Protein AF-A0A3C1FZ68-F1 (afdb_monomer_lite)

Secondary structure (DSSP, 8-state):
-EEEETTEEEEE------TT-----GGG--SS---HHHHHHHHHHHHHTT-HHHHHHHHHHHHTT--HHHHHHHHHHHTTTS-HHHHHHHHHHHHHTT---HHHHHHHHHPPP------S-S-GGGGGPPPPPPPGGGG--

Radius of gyration: 33.9 Å; chains: 1; bounding box: 54×55×121 Å

Sequence (141 aa):
MKIYDGEKQVASHPRSFQRRAQIINPLHRSYCKLSVKAKMQRIHTVIKDLHPAISDFLVKNQTCGEDPQKTAYEIFRLLKTHSRGMLISIASECLTKKSPRLRTFLSYLRMEPVETETVQPQNGELLNISYNPRGLEEYDE

pLDDT: mean 82.89, std 14.92, range [50.31, 97.94]

Foldseek 3Di:
DWDDDPPHTPDDDDPPPPPPPDPDDPVNPPDDDDDPVRVLVVLLVCQLVLDVLSVVLLVLQVVVVDDSSVLSVVLVVCVVPDPSVVLSVLSNVCVVVVNSHSVSSVVVVPDDPPPPPPPDPPDPCVVVDDDDDDDPVVVPD

Structure (mmCIF, N/CA/C/O backbone):
data_AF-A0A3C1FZ68-F1
#
_entry.id   AF-A0A3C1FZ68-F1
#
loop_
_atom_site.group_PDB
_atom_site.id
_atom_site.type_symbol
_atom_site.label_atom_id
_atom_site.label_alt_id
_atom_site.label_comp_id
_atom_site.label_asym_id
_atom_site.label_entity_id
_atom_site.label_seq_id
_atom_site.pdbx_PDB_ins_code
_atom_site.Cartn_x
_atom_site.Cartn_y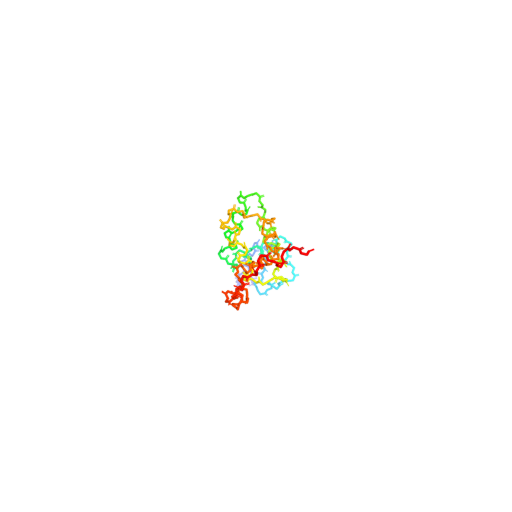
_atom_site.Cartn_z
_atom_site.occupancy
_atom_site.B_iso_or_equiv
_atom_site.auth_seq_id
_atom_site.auth_comp_id
_atom_site.auth_asym_id
_atom_site.auth_atom_id
_atom_site.pdbx_PDB_model_num
ATOM 1 N N . MET A 1 1 ? 17.907 -18.392 -45.410 1.00 67.12 1 MET A N 1
ATOM 2 C CA . MET A 1 1 ? 19.068 -18.175 -46.293 1.00 67.12 1 MET A CA 1
ATOM 3 C C . MET A 1 1 ? 19.803 -19.496 -46.377 1.00 67.12 1 MET A C 1
ATOM 5 O O . MET A 1 1 ? 20.080 -20.084 -45.338 1.00 67.12 1 MET A O 1
ATOM 9 N N . LYS A 1 2 ? 20.007 -20.006 -47.590 1.00 81.06 2 LYS A N 1
ATOM 10 C CA . LYS A 1 2 ? 20.718 -21.266 -47.825 1.00 81.06 2 LYS A CA 1
ATOM 11 C C . LYS A 1 2 ? 22.123 -20.922 -48.313 1.00 81.06 2 LYS A C 1
ATOM 13 O O . LYS A 1 2 ? 22.250 -20.019 -49.136 1.00 81.06 2 LYS A O 1
ATOM 18 N N . ILE A 1 3 ? 23.131 -21.574 -47.750 1.00 75.50 3 ILE A N 1
ATOM 19 C CA . ILE A 1 3 ? 24.540 -21.409 -48.106 1.00 75.50 3 ILE A CA 1
ATOM 20 C C . ILE A 1 3 ? 24.973 -22.695 -48.804 1.00 75.50 3 ILE A C 1
ATOM 22 O O . ILE A 1 3 ? 24.727 -23.795 -48.295 1.00 75.50 3 ILE A O 1
ATOM 26 N N . TYR A 1 4 ? 25.590 -22.533 -49.965 1.00 86.00 4 TYR A N 1
ATOM 27 C CA . TYR A 1 4 ? 26.097 -23.616 -50.793 1.00 86.00 4 TYR A CA 1
ATOM 28 C C . TYR A 1 4 ? 27.610 -23.482 -50.921 1.00 86.00 4 TYR A C 1
ATOM 30 O O . TYR A 1 4 ? 28.126 -22.364 -50.949 1.00 86.00 4 TYR A O 1
ATOM 38 N N . ASP A 1 5 ? 28.284 -24.622 -50.999 1.00 78.88 5 ASP A N 1
ATOM 39 C CA . ASP A 1 5 ? 29.676 -24.740 -51.420 1.00 78.88 5 ASP A CA 1
ATOM 40 C C . ASP A 1 5 ? 29.674 -25.607 -52.684 1.00 78.88 5 ASP A C 1
ATOM 42 O O . ASP A 1 5 ? 29.377 -26.806 -52.638 1.00 78.88 5 ASP A O 1
ATOM 46 N N . GLY A 1 6 ? 29.828 -24.956 -53.838 1.00 86.25 6 GLY A N 1
ATOM 47 C CA . GLY A 1 6 ? 29.513 -25.551 -55.138 1.00 86.25 6 GLY A CA 1
ATOM 48 C C . GLY A 1 6 ? 28.044 -25.985 -55.239 1.00 86.25 6 GLY A C 1
ATOM 49 O O . GLY A 1 6 ? 27.132 -25.202 -54.973 1.00 86.25 6 GLY A O 1
ATOM 50 N N . GLU A 1 7 ? 27.810 -27.247 -55.608 1.00 87.38 7 GLU A N 1
ATOM 51 C CA . GLU A 1 7 ? 26.464 -27.835 -55.725 1.00 87.38 7 GLU A CA 1
ATOM 52 C C . GLU A 1 7 ? 25.921 -28.391 -54.397 1.00 87.38 7 GLU A C 1
ATOM 54 O O . GLU A 1 7 ? 24.738 -28.722 -54.283 1.00 87.38 7 GLU A O 1
ATOM 59 N N . LYS A 1 8 ? 26.760 -28.489 -53.358 1.00 81.50 8 LYS A N 1
ATOM 60 C CA . LYS A 1 8 ? 26.372 -29.087 -52.079 1.00 81.50 8 LYS A CA 1
ATOM 61 C C . LYS A 1 8 ? 25.841 -28.017 -51.132 1.00 81.50 8 LYS A C 1
ATOM 63 O O . LYS A 1 8 ? 26.517 -27.039 -50.813 1.00 81.50 8 LYS A O 1
ATOM 68 N N . GLN A 1 9 ? 24.623 -28.211 -50.629 1.00 85.19 9 GLN A N 1
ATOM 69 C CA . GLN A 1 9 ? 24.079 -27.349 -49.583 1.00 85.19 9 GLN A CA 1
ATOM 70 C C . GLN A 1 9 ? 24.793 -27.645 -48.258 1.00 85.19 9 GLN A C 1
ATOM 72 O O . GLN A 1 9 ? 24.622 -28.722 -47.692 1.00 85.19 9 GLN A O 1
ATOM 77 N N . VAL A 1 10 ? 25.569 -26.686 -47.751 1.00 84.00 10 VAL A N 1
ATOM 78 C CA . VAL A 1 10 ? 26.373 -26.873 -46.528 1.00 84.00 10 VAL A CA 1
ATOM 79 C C . VAL A 1 10 ? 25.632 -26.388 -45.286 1.00 84.00 10 VAL A C 1
ATOM 81 O O . VAL A 1 10 ? 25.790 -26.950 -44.207 1.00 84.00 10 VAL A O 1
ATOM 84 N N . ALA A 1 11 ? 24.766 -25.381 -45.423 1.00 76.38 11 ALA A N 1
ATOM 85 C CA . ALA A 1 11 ? 23.941 -24.916 -44.316 1.00 76.38 11 ALA A CA 1
ATOM 86 C C . ALA A 1 11 ? 22.626 -24.297 -44.796 1.00 76.38 11 ALA A C 1
ATOM 88 O O . ALA A 1 11 ? 22.563 -23.566 -45.785 1.00 76.38 11 ALA A O 1
ATOM 89 N N . SER A 1 12 ? 21.556 -24.526 -44.041 1.00 71.38 12 SER A N 1
ATOM 90 C CA . SER A 1 12 ? 20.362 -23.682 -44.085 1.00 71.38 12 SER A CA 1
ATOM 91 C C . SER A 1 12 ? 20.181 -23.013 -42.742 1.00 71.38 12 SER A C 1
ATOM 93 O O . SER A 1 12 ? 19.979 -23.693 -41.739 1.00 71.38 12 SER A O 1
ATOM 95 N N . HIS A 1 13 ? 20.177 -21.683 -42.740 1.00 62.97 13 HIS A N 1
ATOM 96 C CA . HIS A 1 13 ? 19.693 -20.931 -41.595 1.00 62.97 13 HIS A CA 1
ATOM 97 C C . HIS A 1 13 ? 18.358 -20.278 -41.964 1.00 62.97 13 HIS A C 1
ATOM 99 O O . HIS A 1 13 ? 18.264 -19.652 -43.032 1.00 62.97 13 HIS A O 1
ATOM 105 N N . PRO A 1 14 ? 17.300 -20.394 -41.145 1.00 65.44 14 PRO A N 1
ATOM 106 C CA . PRO A 1 14 ? 16.120 -19.562 -41.342 1.00 65.44 14 PRO A CA 1
ATOM 107 C C . PRO A 1 14 ? 16.580 -18.097 -41.340 1.00 65.44 14 PRO A C 1
ATOM 109 O O . PRO A 1 14 ? 17.422 -17.704 -40.533 1.00 65.44 14 PRO A O 1
ATOM 112 N N . ARG A 1 15 ? 16.110 -17.282 -42.297 1.00 61.59 15 ARG A N 1
ATOM 113 C CA . ARG A 1 15 ? 16.392 -15.839 -42.229 1.00 61.59 15 ARG A CA 1
ATOM 114 C C . ARG A 1 15 ? 15.717 -15.346 -40.954 1.00 61.59 15 ARG A C 1
ATOM 116 O O . ARG A 1 15 ? 14.492 -15.368 -40.877 1.00 61.59 15 ARG A O 1
ATOM 123 N N . SER A 1 16 ? 16.495 -14.921 -39.965 1.00 58.19 16 SER A N 1
ATOM 124 C CA . SER A 1 16 ? 15.946 -14.185 -38.837 1.00 58.19 16 SER A CA 1
ATOM 125 C C . SER A 1 16 ? 15.510 -12.816 -39.364 1.00 58.19 16 SER A C 1
ATOM 127 O O . SER A 1 16 ? 16.301 -11.897 -39.554 1.00 58.19 16 SER A O 1
ATOM 129 N N . PHE A 1 17 ? 14.217 -12.680 -39.658 1.00 57.66 17 PHE A N 1
ATOM 130 C CA . PHE A 1 17 ? 13.614 -11.397 -40.047 1.00 57.66 17 PHE A CA 1
ATOM 131 C C . PHE A 1 17 ? 13.580 -10.388 -38.888 1.00 57.66 17 PHE A C 1
ATOM 133 O O . PHE A 1 17 ? 13.287 -9.213 -39.074 1.00 57.66 17 PHE A O 1
ATOM 140 N N . GLN A 1 18 ? 13.949 -10.836 -37.693 1.00 64.62 18 GLN A N 1
ATOM 141 C CA . GLN A 1 18 ? 14.055 -10.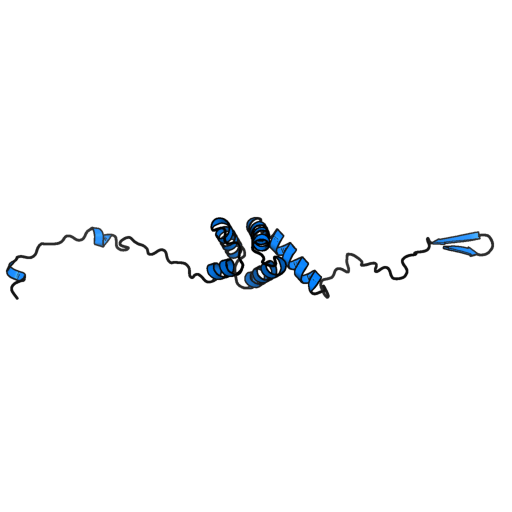075 -36.458 1.00 64.62 18 GLN A CA 1
ATOM 142 C C . GLN A 1 18 ? 15.313 -9.188 -36.399 1.00 64.62 18 GLN A C 1
ATOM 144 O O . GLN A 1 18 ? 16.010 -9.112 -35.386 1.00 64.62 18 GLN A O 1
ATOM 149 N N . ARG A 1 19 ? 15.627 -8.481 -37.487 1.00 56.88 19 ARG A N 1
ATOM 150 C CA . ARG A 1 19 ? 16.689 -7.470 -37.482 1.00 56.88 19 ARG A CA 1
ATOM 151 C C . ARG A 1 19 ? 16.259 -6.368 -36.498 1.00 56.88 19 ARG A C 1
ATOM 153 O O . ARG A 1 19 ? 15.271 -5.691 -36.753 1.00 56.88 19 ARG A O 1
ATOM 160 N N . ARG A 1 20 ? 16.992 -6.208 -35.385 1.00 58.25 20 ARG A N 1
ATOM 161 C CA . ARG A 1 20 ? 16.685 -5.342 -34.214 1.00 58.25 20 ARG A CA 1
ATOM 162 C C . ARG A 1 20 ? 15.678 -5.885 -33.187 1.00 58.25 20 ARG A C 1
ATOM 164 O O . ARG A 1 20 ? 15.288 -5.127 -32.300 1.00 58.25 20 ARG A O 1
ATOM 171 N N . ALA A 1 21 ? 15.270 -7.154 -33.236 1.00 65.12 21 ALA A N 1
ATOM 172 C CA . ALA A 1 21 ? 14.483 -7.694 -32.126 1.00 65.12 21 ALA A CA 1
ATOM 173 C C . ALA A 1 21 ? 15.351 -7.780 -30.865 1.00 65.12 21 ALA A C 1
ATOM 175 O O . ALA A 1 21 ? 16.439 -8.357 -30.879 1.00 65.12 21 ALA A O 1
ATOM 176 N N . GLN A 1 22 ? 14.875 -7.190 -29.773 1.00 63.50 22 GLN A N 1
ATOM 177 C CA . GLN A 1 22 ? 15.532 -7.298 -28.478 1.00 63.50 22 GLN A CA 1
ATOM 178 C C . GLN A 1 22 ? 15.224 -8.672 -27.882 1.00 63.50 22 GLN A C 1
ATOM 180 O O . GLN A 1 22 ? 14.143 -8.900 -27.343 1.00 63.50 22 GLN A O 1
ATOM 185 N N . ILE A 1 23 ? 16.176 -9.597 -27.987 1.00 68.12 23 ILE A N 1
ATOM 186 C CA . ILE A 1 23 ? 16.117 -10.883 -27.291 1.00 68.12 23 ILE A CA 1
ATOM 187 C C . ILE A 1 23 ? 16.610 -10.635 -25.865 1.00 68.12 23 ILE A C 1
ATOM 189 O O . ILE A 1 23 ? 17.811 -10.581 -25.605 1.00 68.12 23 ILE A O 1
ATOM 193 N N . ILE A 1 24 ? 15.679 -10.417 -24.938 1.00 57.44 24 ILE A N 1
ATOM 194 C CA . ILE A 1 24 ? 16.005 -10.238 -23.521 1.00 57.44 24 ILE A CA 1
ATOM 195 C C . ILE A 1 24 ? 16.083 -11.625 -22.889 1.00 57.44 24 ILE A C 1
ATOM 197 O O . ILE A 1 24 ? 15.067 -12.290 -22.698 1.00 57.44 24 ILE A O 1
ATOM 201 N N . ASN A 1 25 ? 17.297 -12.063 -22.561 1.00 58.59 25 ASN A N 1
ATOM 202 C CA . ASN A 1 25 ? 17.506 -13.301 -21.823 1.00 58.59 25 ASN A CA 1
ATOM 203 C C . ASN A 1 25 ? 16.838 -13.185 -20.430 1.00 58.59 25 ASN A C 1
ATOM 205 O O . ASN A 1 25 ? 17.137 -12.234 -19.699 1.00 58.59 25 ASN A O 1
ATOM 209 N N . PRO A 1 26 ? 15.963 -14.129 -20.031 1.00 63.84 26 PRO A N 1
ATOM 210 C CA . PRO A 1 26 ? 15.267 -14.080 -18.744 1.00 63.84 26 PRO A CA 1
ATOM 211 C C . PRO A 1 26 ? 16.214 -14.065 -17.531 1.00 63.84 26 PRO A C 1
ATOM 213 O O . PRO A 1 26 ? 15.854 -13.505 -16.498 1.00 63.84 26 PRO A O 1
ATOM 216 N N . LEU A 1 27 ? 17.438 -14.589 -17.665 1.00 56.81 27 LEU A N 1
ATOM 217 C CA . LEU A 1 27 ? 18.485 -14.548 -16.633 1.00 56.81 27 LEU A CA 1
ATOM 218 C C . LEU A 1 27 ? 19.166 -13.169 -16.523 1.00 56.81 27 LEU A C 1
ATOM 220 O O . LEU A 1 27 ? 19.646 -12.803 -15.455 1.00 56.81 27 LEU A O 1
ATOM 224 N N . HIS A 1 28 ? 19.146 -12.365 -17.594 1.00 53.31 28 HIS A N 1
ATOM 225 C CA . HIS A 1 28 ? 19.601 -10.964 -17.603 1.00 53.31 28 HIS A CA 1
ATOM 226 C C . HIS A 1 28 ? 18.513 -9.989 -17.140 1.00 53.31 28 HIS A C 1
ATOM 228 O O . HIS A 1 28 ? 18.699 -8.773 -17.174 1.00 53.31 28 HIS A O 1
ATOM 234 N N . ARG A 1 29 ? 17.386 -10.498 -16.627 1.00 55.91 29 ARG A N 1
ATOM 235 C CA . ARG A 1 29 ? 16.407 -9.718 -15.858 1.00 55.91 29 ARG A CA 1
ATOM 236 C C . ARG A 1 29 ? 16.967 -9.337 -14.476 1.00 55.91 29 ARG A C 1
ATOM 238 O O . ARG A 1 29 ? 16.240 -9.272 -13.487 1.00 55.91 29 ARG A O 1
ATOM 245 N N . SER A 1 30 ? 18.268 -9.096 -14.374 1.00 52.22 30 SER A N 1
ATOM 246 C CA . SER A 1 30 ? 18.913 -8.544 -13.197 1.00 52.22 30 SER A CA 1
ATOM 247 C C . SER A 1 30 ? 18.501 -7.075 -13.076 1.00 52.22 30 SER A C 1
ATOM 249 O O . SER A 1 30 ? 19.036 -6.202 -13.742 1.00 52.22 30 SER A O 1
ATOM 251 N N . TYR A 1 31 ? 17.448 -6.843 -12.289 1.00 53.84 31 TYR A N 1
ATOM 252 C CA . TYR A 1 31 ? 17.166 -5.756 -11.331 1.00 53.84 31 TYR A CA 1
ATOM 253 C C . TYR A 1 31 ? 17.690 -4.307 -11.503 1.00 53.84 31 TYR A C 1
ATOM 255 O O . TYR A 1 31 ? 17.135 -3.422 -10.855 1.00 53.84 31 TYR A O 1
ATOM 263 N N . CYS A 1 32 ? 18.685 -3.990 -12.327 1.00 56.00 32 CYS A N 1
ATOM 264 C CA . CYS A 1 32 ? 19.457 -2.758 -12.174 1.00 56.00 32 CYS A CA 1
ATOM 265 C C . CYS A 1 32 ? 18.966 -1.546 -12.976 1.00 56.00 32 CYS A C 1
ATOM 267 O O . CYS A 1 32 ? 19.374 -0.439 -12.644 1.00 56.00 32 CYS A O 1
ATOM 269 N N . LYS A 1 33 ? 18.078 -1.676 -13.974 1.00 61.84 33 LYS A N 1
ATOM 270 C CA . LYS A 1 33 ? 17.517 -0.501 -14.687 1.00 61.84 33 LYS A CA 1
ATOM 271 C C . LYS A 1 33 ? 16.067 -0.709 -15.134 1.00 61.84 33 LYS A C 1
ATOM 273 O O . LYS A 1 33 ? 15.749 -0.616 -16.316 1.00 61.84 33 LYS A O 1
ATOM 278 N N . LEU A 1 34 ? 15.165 -1.009 -14.196 1.00 68.62 34 LEU A N 1
ATOM 279 C CA . LEU A 1 34 ? 13.733 -0.892 -14.496 1.00 68.62 34 LEU A CA 1
ATOM 280 C C . LEU A 1 34 ? 13.408 0.574 -14.795 1.00 68.62 34 LEU A C 1
ATOM 282 O O . LEU A 1 34 ? 13.818 1.464 -14.048 1.00 68.62 34 LEU A O 1
ATOM 286 N N . SER A 1 35 ? 12.640 0.823 -15.858 1.00 83.31 35 SER A N 1
ATOM 287 C CA . SER A 1 35 ? 12.064 2.150 -16.078 1.00 83.31 35 SER A CA 1
ATOM 288 C C . SER A 1 35 ? 11.204 2.546 -14.876 1.00 83.31 35 SER A C 1
ATOM 290 O O . SER A 1 35 ? 10.661 1.683 -14.180 1.00 83.31 35 SER A O 1
ATOM 292 N N . VAL A 1 36 ? 11.036 3.849 -14.641 1.00 86.31 36 VAL A N 1
ATOM 293 C CA . VAL A 1 36 ? 10.191 4.353 -13.543 1.00 86.31 36 VAL A CA 1
ATOM 294 C C . VAL A 1 36 ? 8.791 3.733 -13.611 1.00 86.31 36 VAL A C 1
ATOM 296 O O . VAL A 1 36 ? 8.289 3.237 -12.606 1.00 86.31 36 VAL A O 1
ATOM 299 N N . LYS A 1 37 ? 8.210 3.637 -14.814 1.00 87.50 37 LYS A N 1
ATOM 300 C CA . LYS A 1 37 ? 6.910 2.989 -15.044 1.00 87.50 37 LYS A CA 1
ATOM 301 C C . LYS A 1 37 ? 6.917 1.508 -14.653 1.00 87.50 37 LYS A C 1
ATOM 303 O O . LYS A 1 37 ? 6.013 1.056 -13.957 1.00 87.50 37 LYS A O 1
ATOM 308 N N . ALA A 1 38 ? 7.941 0.755 -15.056 1.00 86.94 38 ALA A N 1
ATOM 309 C CA . ALA A 1 38 ? 8.055 -0.661 -14.708 1.00 86.94 38 ALA A CA 1
ATOM 310 C C . ALA A 1 38 ? 8.268 -0.870 -13.198 1.00 86.94 38 ALA A C 1
ATOM 312 O O . ALA A 1 38 ? 7.737 -1.821 -12.626 1.00 86.94 38 ALA A O 1
ATOM 313 N N . LYS A 1 39 ? 8.996 0.038 -12.536 1.00 88.44 39 LYS A N 1
ATOM 314 C CA . LYS A 1 39 ? 9.167 0.043 -11.079 1.00 88.44 39 LYS A CA 1
ATOM 315 C C . LYS A 1 39 ? 7.839 0.294 -10.363 1.00 88.44 39 LYS A C 1
ATOM 317 O O . LYS A 1 39 ? 7.505 -0.466 -9.460 1.00 88.44 39 LYS A O 1
ATOM 322 N N . MET A 1 40 ? 7.073 1.301 -10.788 1.00 92.56 40 MET A N 1
ATOM 323 C CA . MET A 1 40 ? 5.758 1.605 -10.209 1.00 92.56 40 MET A CA 1
ATOM 324 C C . MET A 1 40 ? 4.780 0.446 -10.391 1.00 92.56 40 MET A C 1
ATOM 326 O O . MET A 1 40 ? 4.146 0.028 -9.426 1.00 92.56 40 MET A O 1
ATOM 330 N N . GLN A 1 41 ? 4.732 -0.148 -11.587 1.00 92.38 41 GLN A N 1
ATOM 331 C CA . GLN A 1 41 ? 3.897 -1.321 -11.844 1.00 92.38 41 GLN A CA 1
ATOM 332 C C . GLN A 1 41 ? 4.276 -2.492 -10.934 1.00 92.38 41 GLN A C 1
ATOM 334 O O . GLN A 1 41 ? 3.403 -3.136 -10.362 1.00 92.38 41 GLN A O 1
ATOM 339 N N . ARG A 1 42 ? 5.578 -2.755 -10.771 1.00 92.06 42 ARG A N 1
ATOM 340 C CA . ARG A 1 42 ? 6.061 -3.824 -9.895 1.00 92.06 42 ARG A CA 1
ATOM 341 C C . ARG A 1 42 ? 5.661 -3.589 -8.440 1.00 92.06 42 ARG A C 1
ATOM 343 O O . ARG A 1 42 ? 5.221 -4.529 -7.789 1.00 92.06 42 ARG A O 1
ATOM 350 N N . ILE A 1 43 ? 5.821 -2.364 -7.939 1.00 94.81 43 ILE A N 1
ATOM 351 C CA . ILE A 1 43 ? 5.417 -2.003 -6.573 1.00 94.81 43 ILE A CA 1
ATOM 352 C C . ILE A 1 43 ? 3.913 -2.211 -6.404 1.00 94.81 43 ILE A C 1
ATOM 354 O O . ILE A 1 43 ? 3.499 -2.867 -5.456 1.00 94.81 43 ILE A O 1
ATOM 358 N N . HIS A 1 44 ? 3.111 -1.732 -7.355 1.00 96.94 44 HIS A N 1
ATOM 359 C CA . HIS A 1 44 ? 1.668 -1.932 -7.337 1.00 96.94 44 HIS A CA 1
ATOM 360 C C . HIS A 1 44 ? 1.287 -3.418 -7.295 1.00 96.94 44 HIS A C 1
ATOM 362 O O . HIS A 1 44 ? 0.481 -3.804 -6.457 1.00 96.94 44 HIS A O 1
ATOM 368 N N . THR A 1 45 ? 1.893 -4.265 -8.137 1.00 95.88 45 THR A N 1
ATOM 369 C CA . THR A 1 45 ? 1.652 -5.718 -8.119 1.00 95.88 45 THR A CA 1
ATOM 370 C C . THR A 1 45 ? 2.000 -6.326 -6.761 1.00 95.88 45 THR A C 1
ATOM 372 O O . THR A 1 45 ? 1.164 -6.986 -6.162 1.00 95.88 45 THR A O 1
ATOM 375 N N . VAL A 1 46 ? 3.190 -6.036 -6.225 1.00 95.94 46 VAL A N 1
ATOM 376 C CA . VAL A 1 46 ? 3.629 -6.584 -4.930 1.00 95.94 46 VAL A CA 1
ATOM 377 C C . VAL A 1 46 ? 2.707 -6.162 -3.785 1.00 95.94 46 VAL A C 1
ATOM 379 O O . VAL A 1 46 ? 2.403 -6.973 -2.918 1.00 95.94 46 VAL A O 1
ATOM 382 N N . ILE A 1 47 ? 2.259 -4.905 -3.763 1.00 97.69 47 ILE A N 1
ATOM 383 C CA . ILE A 1 47 ? 1.368 -4.403 -2.710 1.00 97.69 47 ILE A CA 1
ATOM 384 C C . ILE A 1 47 ? -0.041 -4.968 -2.859 1.00 97.69 47 ILE A C 1
ATOM 386 O O . ILE A 1 47 ? -0.646 -5.341 -1.858 1.00 97.69 47 ILE A O 1
ATOM 390 N N . LYS A 1 48 ? -0.551 -5.084 -4.086 1.00 97.25 48 LYS A N 1
ATOM 391 C CA . LYS A 1 48 ? -1.838 -5.731 -4.349 1.00 97.25 48 LYS A CA 1
ATOM 392 C C . LYS A 1 48 ? -1.834 -7.184 -3.866 1.00 97.25 48 LYS A C 1
ATOM 394 O O . LYS A 1 48 ? -2.767 -7.601 -3.188 1.00 97.25 48 LYS A O 1
ATOM 399 N N . ASP A 1 49 ? -0.758 -7.913 -4.139 1.00 96.81 49 ASP A N 1
ATOM 400 C CA . ASP A 1 49 ? -0.618 -9.325 -3.772 1.00 96.81 49 ASP A CA 1
ATOM 401 C C . ASP A 1 49 ? -0.218 -9.523 -2.293 1.00 96.81 49 ASP A C 1
ATOM 403 O O . ASP A 1 49 ? -0.112 -10.652 -1.815 1.00 96.81 49 ASP A O 1
ATOM 407 N N . LEU A 1 50 ? -0.006 -8.437 -1.535 1.00 95.25 50 LEU A N 1
ATOM 408 C CA . LEU A 1 50 ? 0.430 -8.496 -0.138 1.00 95.25 50 LEU A CA 1
ATOM 409 C C . LEU A 1 50 ? -0.632 -9.105 0.783 1.00 95.25 50 LEU A C 1
ATOM 411 O O . LEU A 1 50 ? -0.288 -9.815 1.732 1.00 95.25 50 LEU A O 1
ATOM 415 N N . HIS A 1 51 ? -1.903 -8.762 0.569 1.00 97.75 51 HIS A N 1
ATOM 416 C CA . HIS A 1 51 ? -3.032 -9.232 1.371 1.00 97.75 51 HIS A CA 1
ATOM 417 C C . HIS A 1 51 ? -4.368 -8.911 0.674 1.00 97.75 51 HIS A C 1
ATOM 419 O O . HIS A 1 51 ? -4.483 -7.820 0.107 1.00 97.75 51 HIS A O 1
ATOM 425 N N . PRO A 1 52 ? -5.413 -9.760 0.788 1.00 97.81 52 PRO A N 1
ATOM 426 C CA . PRO A 1 52 ? -6.728 -9.492 0.194 1.00 97.81 52 PRO A CA 1
ATOM 427 C C . PRO A 1 52 ? -7.317 -8.130 0.586 1.00 97.81 52 PRO A C 1
ATOM 429 O O . PRO A 1 52 ? -7.727 -7.369 -0.281 1.00 97.81 52 PRO A O 1
ATOM 432 N N . ALA A 1 53 ? -7.246 -7.756 1.869 1.00 97.44 53 ALA A N 1
ATOM 433 C CA . ALA A 1 53 ? -7.730 -6.450 2.333 1.00 97.44 53 ALA A CA 1
ATOM 434 C C . ALA A 1 53 ? -7.008 -5.258 1.671 1.00 97.44 53 ALA A C 1
ATOM 436 O O . ALA A 1 53 ? -7.619 -4.224 1.424 1.00 97.44 53 ALA A O 1
ATOM 437 N N . ILE A 1 54 ? -5.716 -5.390 1.351 1.00 97.75 54 ILE A N 1
ATOM 438 C CA . ILE A 1 54 ? -4.971 -4.337 0.646 1.00 97.75 54 ILE A CA 1
ATOM 439 C C . ILE A 1 54 ? -5.395 -4.292 -0.825 1.00 97.75 54 ILE A C 1
ATOM 441 O O . ILE A 1 54 ? -5.611 -3.206 -1.360 1.00 97.75 54 ILE A O 1
ATOM 445 N N . SER A 1 55 ? -5.568 -5.452 -1.467 1.00 97.94 55 SER A N 1
ATOM 446 C CA . SER A 1 55 ? -6.105 -5.532 -2.830 1.00 97.94 55 SER A CA 1
ATOM 447 C C . SER A 1 55 ? -7.478 -4.860 -2.924 1.00 97.94 55 SER A C 1
ATOM 449 O O . SER A 1 55 ? -7.681 -3.987 -3.768 1.00 97.94 55 SER A O 1
ATOM 451 N N . ASP A 1 56 ? -8.396 -5.206 -2.023 1.00 97.94 56 ASP A N 1
ATOM 452 C CA . ASP A 1 56 ? -9.747 -4.643 -1.985 1.00 97.94 56 ASP A CA 1
ATOM 453 C C . ASP A 1 56 ? -9.726 -3.143 -1.697 1.00 97.94 56 ASP A C 1
ATOM 455 O O . ASP A 1 56 ? -10.469 -2.377 -2.317 1.00 97.94 56 ASP A O 1
ATOM 459 N N . PHE A 1 57 ? -8.849 -2.704 -0.791 1.00 97.88 57 PHE A N 1
ATOM 460 C CA . PHE A 1 57 ? -8.634 -1.288 -0.525 1.00 97.88 57 PHE A CA 1
ATOM 461 C C . PHE A 1 57 ? -8.211 -0.546 -1.793 1.00 97.88 57 PHE A C 1
ATOM 463 O O . PHE A 1 57 ? -8.833 0.458 -2.118 1.00 97.88 57 PHE A O 1
ATOM 470 N N . LEU A 1 58 ? -7.226 -1.048 -2.546 1.00 97.81 58 LEU A N 1
ATOM 471 C CA . LEU A 1 58 ? -6.763 -0.414 -3.787 1.00 97.81 58 LEU A CA 1
ATOM 472 C C . LEU A 1 58 ? -7.849 -0.366 -4.871 1.00 97.81 58 LEU A C 1
ATOM 474 O O . LEU A 1 58 ? -7.983 0.647 -5.558 1.00 97.81 58 LEU A O 1
ATOM 478 N N . VAL A 1 59 ? -8.652 -1.425 -5.007 1.00 97.56 59 VAL A N 1
ATOM 479 C CA . VAL A 1 59 ? -9.777 -1.451 -5.956 1.00 97.56 59 VAL A CA 1
ATOM 480 C C . VAL A 1 59 ? -10.812 -0.391 -5.586 1.00 97.56 59 VAL A C 1
ATOM 482 O O . VAL A 1 59 ? -11.211 0.404 -6.436 1.00 97.56 59 VAL A O 1
ATOM 485 N N . LYS A 1 60 ? -11.222 -0.314 -4.314 1.00 96.88 60 LYS A N 1
ATOM 486 C CA . LYS A 1 60 ? -12.205 0.695 -3.895 1.00 96.88 60 LYS A CA 1
ATOM 487 C C . LYS A 1 60 ? -11.616 2.110 -3.876 1.00 96.88 60 LYS A C 1
ATOM 489 O O . LYS A 1 60 ? -12.323 3.065 -4.184 1.00 96.88 60 LYS A O 1
ATOM 494 N N . ASN A 1 61 ? -10.325 2.256 -3.604 1.00 96.31 61 ASN A N 1
ATOM 495 C CA . ASN A 1 61 ? -9.601 3.520 -3.719 1.00 96.31 61 ASN A CA 1
ATOM 496 C C . ASN A 1 61 ? -9.694 4.092 -5.140 1.00 96.31 61 ASN A C 1
ATOM 498 O O . ASN A 1 61 ? -10.011 5.270 -5.307 1.00 96.31 61 ASN A O 1
ATOM 502 N N . GLN A 1 62 ? -9.554 3.230 -6.156 1.00 96.31 62 GLN A N 1
ATOM 503 C CA . GLN A 1 62 ? -9.766 3.603 -7.554 1.00 96.31 62 GLN A CA 1
ATOM 504 C C . GLN A 1 62 ? -11.183 4.128 -7.801 1.00 96.31 62 GLN A C 1
ATOM 506 O O . GLN A 1 62 ? -11.364 5.143 -8.471 1.00 96.31 62 GLN A O 1
ATOM 511 N N . THR A 1 63 ? -12.198 3.468 -7.232 1.00 95.12 63 THR A N 1
ATOM 512 C CA . THR A 1 63 ? -13.597 3.912 -7.368 1.00 95.12 63 THR A CA 1
ATOM 513 C C . THR A 1 63 ? -13.866 5.262 -6.698 1.00 95.12 63 THR A C 1
ATOM 515 O O . THR A 1 63 ? -14.793 5.963 -7.089 1.00 95.12 63 THR A O 1
ATOM 518 N N . CYS A 1 64 ? -13.032 5.674 -5.736 1.00 92.12 64 CYS A N 1
ATOM 519 C CA . CYS A 1 64 ? -13.068 7.005 -5.127 1.00 92.12 64 CYS A CA 1
ATOM 520 C C . CYS A 1 64 ? -12.312 8.081 -5.934 1.00 92.12 64 CYS A C 1
ATOM 522 O O . CYS A 1 64 ? -12.235 9.222 -5.476 1.00 92.12 64 CYS A O 1
ATOM 524 N N . GLY A 1 65 ? -11.769 7.742 -7.110 1.00 93.44 65 GLY A N 1
ATOM 525 C CA . GLY A 1 65 ? -11.051 8.663 -7.996 1.00 93.44 65 GLY A CA 1
ATOM 526 C C . GLY A 1 65 ? -9.563 8.837 -7.679 1.00 93.44 65 GLY A C 1
ATOM 527 O O . GLY A 1 65 ? -8.923 9.722 -8.244 1.00 93.44 65 GLY A O 1
ATOM 528 N N . GLU A 1 66 ? -8.999 8.022 -6.786 1.00 95.25 66 GLU A N 1
ATOM 529 C CA . GLU A 1 66 ? -7.562 8.027 -6.499 1.00 95.25 66 GLU A CA 1
ATOM 530 C C . GLU A 1 66 ? -6.795 7.097 -7.458 1.00 95.25 66 GLU A C 1
ATOM 532 O O . GLU A 1 66 ? -7.367 6.196 -8.070 1.00 95.25 66 GLU A O 1
ATOM 537 N N . ASP A 1 67 ? -5.488 7.333 -7.617 1.00 95.31 67 ASP A N 1
ATOM 538 C CA . ASP A 1 67 ? -4.606 6.522 -8.466 1.00 95.31 67 ASP A CA 1
ATOM 539 C C . ASP A 1 67 ? -4.041 5.337 -7.661 1.00 95.31 67 ASP A C 1
ATOM 541 O O . ASP A 1 67 ? -3.160 5.544 -6.815 1.00 95.31 67 ASP A O 1
ATOM 545 N N . PRO A 1 68 ? -4.461 4.088 -7.945 1.00 95.44 68 PRO A N 1
ATOM 546 C CA . PRO A 1 68 ? -4.038 2.925 -7.170 1.00 95.44 68 PRO A CA 1
ATOM 547 C C . PRO A 1 68 ? -2.529 2.691 -7.207 1.00 95.44 68 PRO A C 1
ATOM 549 O O . PRO A 1 68 ? -1.972 2.171 -6.242 1.00 95.44 68 PRO A O 1
ATOM 552 N N . GLN A 1 69 ? -1.833 3.081 -8.284 1.00 95.44 69 GLN A N 1
ATOM 553 C CA . GLN A 1 69 ? -0.380 2.916 -8.371 1.00 95.44 69 GLN A CA 1
ATOM 554 C C . GLN A 1 69 ? 0.349 3.851 -7.407 1.00 95.44 69 GLN A C 1
ATOM 556 O O . GLN A 1 69 ? 1.321 3.439 -6.769 1.00 95.44 69 GLN A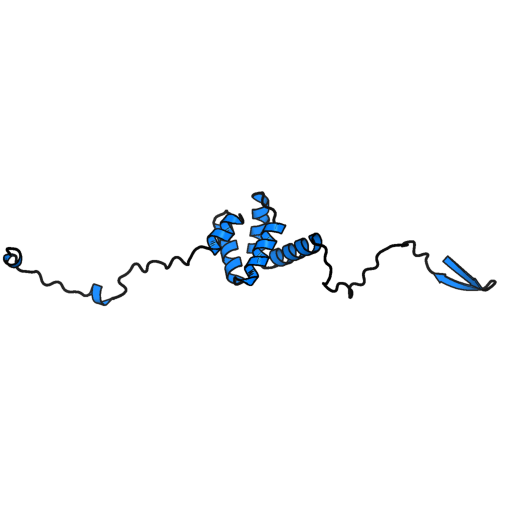 O 1
ATOM 561 N N . LYS A 1 70 ? -0.125 5.096 -7.275 1.00 95.38 70 LYS A N 1
ATOM 562 C CA . LYS A 1 70 ? 0.412 6.057 -6.301 1.00 95.38 70 LYS A CA 1
ATOM 563 C C . LYS A 1 70 ? 0.075 5.635 -4.878 1.00 95.38 70 LYS A C 1
ATOM 565 O O . LYS A 1 70 ? 0.969 5.602 -4.038 1.00 95.38 70 LYS A O 1
ATOM 570 N N . THR A 1 71 ? -1.166 5.230 -4.627 1.00 96.62 71 THR A N 1
ATOM 571 C CA . THR A 1 71 ? -1.598 4.736 -3.315 1.00 96.62 71 THR A CA 1
ATOM 572 C C . THR A 1 71 ? -0.779 3.5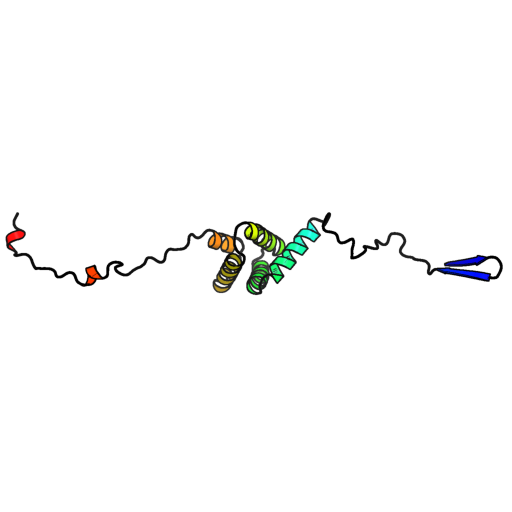17 -2.883 1.00 96.62 71 THR A C 1
ATOM 574 O O . THR A 1 71 ? -0.252 3.484 -1.772 1.00 96.62 71 THR A O 1
ATOM 577 N N . ALA A 1 72 ? -0.570 2.545 -3.777 1.00 97.38 72 ALA A N 1
ATOM 578 C CA . ALA A 1 72 ? 0.277 1.388 -3.504 1.00 97.38 72 ALA A CA 1
ATOM 579 C C . ALA A 1 72 ? 1.734 1.779 -3.214 1.00 97.38 72 ALA A C 1
ATOM 581 O O . ALA A 1 72 ? 2.367 1.191 -2.340 1.00 97.38 72 ALA A O 1
ATOM 582 N N . TYR A 1 73 ? 2.272 2.783 -3.911 1.00 96.94 73 TYR A N 1
ATOM 583 C CA . TYR A 1 73 ? 3.617 3.289 -3.642 1.00 96.94 73 TYR A CA 1
ATOM 584 C C . TYR A 1 73 ? 3.746 3.925 -2.252 1.00 96.94 73 TYR A C 1
ATOM 586 O O . TYR A 1 73 ? 4.740 3.683 -1.564 1.00 96.94 73 TYR A O 1
ATOM 594 N N . GLU A 1 74 ? 2.743 4.680 -1.804 1.00 96.31 74 GLU A N 1
ATOM 595 C CA . GLU A 1 74 ? 2.731 5.239 -0.449 1.00 96.31 74 GLU A CA 1
ATOM 596 C C . GLU A 1 74 ? 2.661 4.135 0.615 1.00 96.31 74 GLU A C 1
ATOM 598 O O . GLU A 1 74 ? 3.460 4.136 1.553 1.00 96.31 74 GLU A O 1
ATOM 603 N N . ILE A 1 75 ? 1.814 3.118 0.426 1.00 96.62 75 ILE A N 1
ATOM 604 C CA . ILE A 1 75 ? 1.773 1.939 1.313 1.00 96.62 75 ILE A CA 1
ATOM 605 C C . ILE A 1 75 ? 3.134 1.222 1.328 1.00 96.62 75 ILE A C 1
ATOM 607 O O . ILE A 1 75 ? 3.647 0.871 2.391 1.00 96.62 75 ILE A O 1
ATOM 611 N N . PHE A 1 76 ? 3.771 1.056 0.165 1.00 96.62 76 PHE A N 1
ATOM 612 C CA . PHE A 1 76 ? 5.110 0.473 0.068 1.00 96.62 76 PHE A CA 1
ATOM 613 C C . PHE A 1 76 ? 6.163 1.281 0.834 1.00 96.62 76 PHE A C 1
ATOM 615 O O . PHE A 1 76 ? 7.053 0.709 1.462 1.00 96.62 76 PHE A O 1
ATOM 622 N N . ARG A 1 77 ? 6.075 2.613 0.808 1.00 95.75 77 ARG A N 1
ATOM 623 C CA . ARG A 1 77 ? 6.976 3.483 1.568 1.00 95.75 77 ARG A CA 1
ATOM 624 C C . ARG A 1 77 ? 6.770 3.324 3.075 1.00 95.75 77 ARG A C 1
ATOM 626 O O . ARG A 1 77 ? 7.761 3.306 3.803 1.00 95.75 77 ARG A O 1
ATOM 633 N N . LEU A 1 78 ? 5.525 3.171 3.526 1.00 95.19 78 LEU A N 1
ATOM 634 C CA . LEU A 1 78 ? 5.183 2.985 4.940 1.00 95.19 78 LEU A CA 1
ATOM 635 C C . LEU A 1 78 ? 5.704 1.667 5.519 1.00 95.19 78 LEU A C 1
ATOM 637 O O . LEU A 1 78 ? 6.065 1.639 6.692 1.00 95.19 78 LEU A O 1
ATOM 641 N N . LEU A 1 79 ? 5.846 0.613 4.708 1.00 94.69 79 LEU A N 1
ATOM 642 C CA . LEU A 1 79 ? 6.449 -0.661 5.136 1.00 94.69 79 LEU A CA 1
ATOM 643 C C . LEU A 1 79 ? 7.896 -0.529 5.644 1.00 94.69 79 LEU A C 1
ATOM 645 O O . LEU A 1 79 ? 8.398 -1.442 6.290 1.00 94.69 79 LEU A O 1
ATOM 649 N N . LYS A 1 80 ? 8.586 0.583 5.358 1.00 92.69 80 LYS A N 1
ATOM 650 C CA . LYS A 1 80 ? 9.929 0.848 5.902 1.00 92.69 80 LYS A CA 1
ATOM 651 C C . LYS A 1 80 ? 9.917 1.210 7.384 1.00 92.69 80 LYS A C 1
ATOM 653 O O . LYS A 1 80 ? 10.943 1.079 8.040 1.00 92.69 80 LYS A O 1
ATOM 658 N N . THR A 1 81 ? 8.799 1.731 7.873 1.00 92.94 81 THR A N 1
ATOM 659 C CA . THR A 1 81 ? 8.668 2.292 9.222 1.00 92.94 81 THR A CA 1
ATOM 660 C C . THR A 1 81 ? 7.574 1.613 10.039 1.00 92.94 81 THR A C 1
ATOM 662 O O . THR A 1 81 ? 7.609 1.685 11.259 1.00 92.94 81 THR A O 1
ATOM 665 N N . HIS A 1 82 ? 6.630 0.930 9.390 1.00 93.31 82 HIS A N 1
ATOM 666 C CA . HIS A 1 82 ? 5.468 0.311 10.021 1.00 93.31 82 HIS A CA 1
ATOM 667 C C . HIS A 1 82 ? 5.431 -1.179 9.706 1.00 93.31 82 HIS A C 1
ATOM 669 O O . HIS A 1 82 ? 5.832 -1.619 8.624 1.00 93.31 82 HIS A O 1
ATOM 675 N N . SER A 1 83 ? 4.913 -1.968 10.647 1.00 94.25 83 SER A N 1
ATOM 676 C CA . SER A 1 83 ? 4.778 -3.406 10.448 1.00 94.25 83 SER A CA 1
ATOM 677 C C . SER A 1 83 ? 3.729 -3.719 9.377 1.00 94.25 83 SER A C 1
ATOM 679 O O . SER A 1 83 ? 2.723 -3.022 9.218 1.00 94.25 83 SER A O 1
ATOM 681 N N . ARG A 1 84 ? 3.930 -4.829 8.659 1.00 95.44 84 ARG A N 1
ATOM 682 C CA . ARG A 1 84 ? 2.960 -5.329 7.674 1.00 95.44 84 ARG A CA 1
ATOM 683 C C . ARG A 1 84 ? 1.572 -5.528 8.292 1.00 95.44 84 ARG A C 1
ATOM 685 O O . ARG A 1 84 ? 0.581 -5.162 7.668 1.00 95.44 84 ARG A O 1
ATOM 692 N N . GLY A 1 85 ? 1.511 -6.102 9.496 1.00 96.38 85 GLY A N 1
ATOM 693 C CA . GLY A 1 85 ? 0.252 -6.366 10.198 1.00 96.38 85 GLY A CA 1
ATOM 694 C C . GLY A 1 85 ? -0.543 -5.089 10.459 1.00 96.38 85 GLY A C 1
ATOM 695 O O . GLY A 1 85 ? -1.727 -5.040 10.149 1.00 96.38 85 GLY A O 1
ATOM 696 N N . MET A 1 86 ? 0.125 -4.025 10.912 1.00 95.38 86 MET A N 1
ATOM 697 C CA . MET A 1 86 ? -0.506 -2.728 11.168 1.00 95.38 86 MET A CA 1
ATOM 698 C C . MET A 1 86 ? -1.147 -2.135 9.907 1.00 95.38 86 MET A C 1
ATOM 700 O O . MET A 1 86 ? -2.306 -1.730 9.935 1.00 95.38 86 MET A O 1
ATOM 704 N N . LEU A 1 87 ? -0.430 -2.135 8.780 1.00 96.56 87 LEU A N 1
ATOM 705 C CA . LEU A 1 87 ? -0.962 -1.604 7.519 1.00 96.56 87 LEU A CA 1
ATOM 706 C C . LEU A 1 87 ? -2.166 -2.409 7.008 1.00 96.56 87 LEU A C 1
AT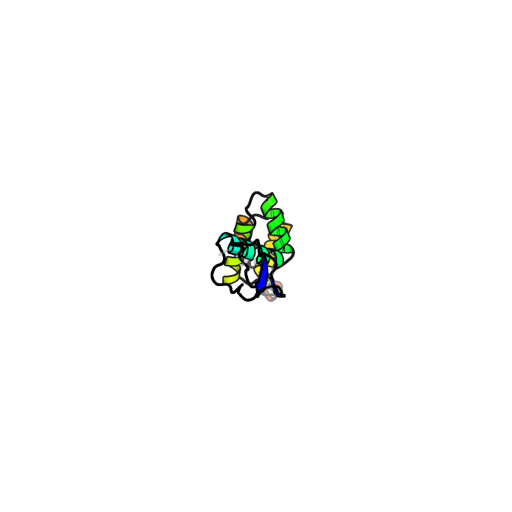OM 708 O O . LEU A 1 87 ? -3.102 -1.829 6.459 1.00 96.56 87 LEU A O 1
ATOM 712 N N . ILE A 1 88 ? -2.164 -3.732 7.203 1.00 97.44 88 ILE A N 1
ATOM 713 C CA . ILE A 1 88 ? -3.298 -4.601 6.854 1.00 97.44 88 ILE A CA 1
ATOM 714 C C . ILE A 1 88 ? -4.510 -4.298 7.742 1.00 97.44 88 ILE A C 1
ATOM 716 O O . ILE A 1 88 ? -5.628 -4.202 7.226 1.00 97.44 88 ILE A O 1
ATOM 720 N N . SER A 1 89 ? -4.305 -4.118 9.049 1.00 96.44 89 SER A N 1
ATOM 721 C CA . SER A 1 89 ? -5.376 -3.753 9.981 1.00 96.44 89 SER A CA 1
ATOM 722 C C . SER A 1 89 ? -6.010 -2.416 9.601 1.00 96.44 89 SER A C 1
ATOM 724 O O . SER A 1 89 ? -7.228 -2.339 9.465 1.00 96.44 89 SER A O 1
ATOM 726 N N . ILE A 1 90 ? -5.197 -1.397 9.306 1.00 96.06 90 ILE A N 1
ATOM 727 C CA . ILE A 1 90 ? -5.686 -0.077 8.880 1.00 96.06 90 ILE A CA 1
ATOM 728 C C . ILE A 1 90 ? -6.448 -0.162 7.552 1.00 96.06 90 ILE A C 1
ATOM 730 O O . ILE A 1 90 ? -7.507 0.449 7.405 1.00 96.06 90 ILE A O 1
ATOM 734 N N . ALA A 1 91 ? -5.950 -0.931 6.576 1.00 97.00 91 ALA A N 1
ATOM 735 C CA . ALA A 1 91 ? -6.663 -1.142 5.314 1.00 97.00 91 ALA A CA 1
ATOM 736 C C . ALA A 1 91 ? -8.045 -1.762 5.549 1.00 97.00 91 ALA A C 1
ATOM 738 O O . ALA A 1 91 ? -9.039 -1.311 4.979 1.00 97.00 91 ALA A O 1
ATOM 739 N N . SER A 1 92 ? -8.103 -2.766 6.425 1.00 96.69 92 SER A N 1
ATOM 740 C CA . SER A 1 92 ? -9.345 -3.434 6.808 1.00 96.69 92 SER A CA 1
ATOM 741 C C . SER A 1 92 ? -10.302 -2.455 7.487 1.00 96.69 92 SER A C 1
ATOM 743 O O . SER A 1 92 ? -11.471 -2.396 7.120 1.00 96.69 92 SER A O 1
ATOM 745 N N . GLU A 1 93 ? -9.810 -1.611 8.393 1.00 95.94 93 GLU A N 1
ATOM 746 C CA . GLU A 1 93 ? -10.617 -0.586 9.059 1.00 95.94 93 GLU A CA 1
ATOM 747 C C . GLU A 1 93 ? -11.139 0.493 8.091 1.00 95.94 93 GLU A C 1
ATOM 749 O O . GLU A 1 93 ? -12.293 0.919 8.164 1.00 95.94 93 GLU A O 1
ATOM 754 N N . CYS A 1 94 ? -10.331 0.905 7.112 1.00 95.56 94 CYS A N 1
ATOM 755 C CA . CYS A 1 94 ? -10.789 1.811 6.057 1.00 95.56 94 CYS A CA 1
ATOM 756 C C . CYS A 1 94 ? -11.923 1.190 5.228 1.00 95.56 94 CYS A C 1
ATOM 758 O O . CYS A 1 94 ? -12.861 1.885 4.825 1.00 95.56 94 CYS A O 1
ATOM 760 N N . LEU A 1 95 ? -11.841 -0.119 4.968 1.00 96.38 95 LEU A N 1
ATOM 761 C CA . LEU A 1 95 ? -12.858 -0.868 4.237 1.00 96.38 95 LEU A CA 1
ATOM 762 C C . LEU A 1 95 ? -14.151 -1.023 5.042 1.00 96.38 95 LEU A C 1
ATOM 764 O O . LEU A 1 95 ? -15.224 -0.827 4.466 1.00 96.38 95 LEU A O 1
ATOM 768 N N . THR A 1 96 ? -14.071 -1.334 6.341 1.00 95.88 96 THR A N 1
ATOM 769 C CA . THR A 1 96 ? -15.257 -1.460 7.205 1.00 95.88 96 THR A CA 1
ATOM 770 C C . THR A 1 96 ? -16.001 -0.133 7.321 1.00 95.88 96 THR A C 1
ATOM 772 O O . THR A 1 96 ? -17.223 -0.096 7.187 1.00 95.88 96 THR A O 1
ATOM 775 N N . LYS A 1 97 ? -15.268 0.978 7.449 1.00 93.25 97 LYS A N 1
ATOM 776 C CA . LYS A 1 97 ? -15.829 2.337 7.521 1.00 93.25 97 LYS A CA 1
ATOM 777 C C . LYS A 1 97 ? -16.201 2.937 6.159 1.00 93.25 97 LYS A C 1
ATOM 779 O O . LYS A 1 97 ? -16.590 4.099 6.093 1.00 93.25 97 LYS A O 1
ATOM 784 N N . LYS A 1 98 ? -16.094 2.166 5.067 1.00 92.56 98 LYS A N 1
ATOM 785 C CA . LYS A 1 98 ? -16.415 2.585 3.687 1.00 92.56 98 LYS A CA 1
AT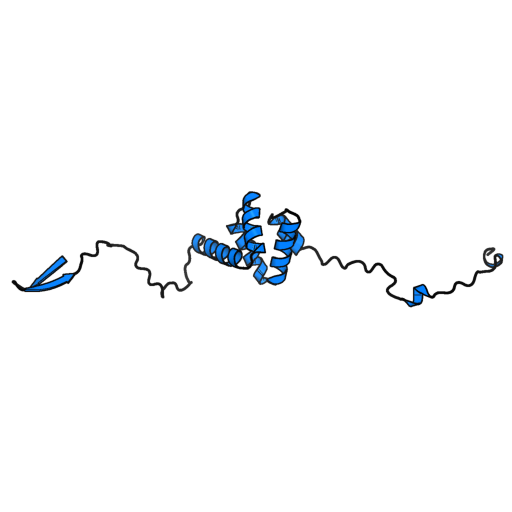OM 786 C C . LYS A 1 98 ? -15.685 3.864 3.240 1.00 92.56 98 LYS A C 1
ATOM 788 O O . LYS A 1 98 ? -16.184 4.592 2.387 1.00 92.56 98 LYS A O 1
ATOM 793 N N . SER A 1 99 ? -14.481 4.109 3.762 1.00 93.50 99 SER A N 1
ATOM 794 C CA . SER A 1 99 ? -13.642 5.257 3.390 1.00 93.50 99 SER A CA 1
ATOM 795 C C . SER A 1 99 ? -12.259 4.800 2.906 1.00 93.50 99 SER A C 1
ATOM 797 O O . SER A 1 99 ? -11.257 5.001 3.596 1.00 93.50 99 SER A O 1
ATOM 799 N N . PRO A 1 100 ? -12.168 4.183 1.712 1.00 93.19 100 PRO A N 1
ATOM 800 C CA . PRO A 1 100 ? -10.928 3.647 1.159 1.00 93.19 100 PRO A CA 1
ATOM 801 C C . PRO A 1 100 ? -10.098 4.745 0.470 1.00 93.19 100 PRO A C 1
ATOM 803 O O . PRO A 1 100 ? -9.697 4.611 -0.682 1.00 93.19 100 PRO A O 1
ATOM 806 N N . ARG A 1 101 ? -9.873 5.870 1.153 1.00 95.75 101 ARG A N 1
ATOM 807 C CA . ARG A 1 101 ? -9.063 6.997 0.663 1.00 95.75 101 ARG A CA 1
ATOM 808 C C . ARG A 1 101 ? -7.694 6.985 1.322 1.00 95.75 101 ARG A C 1
ATOM 810 O O . ARG A 1 101 ? -7.599 6.718 2.522 1.00 95.75 101 ARG A O 1
ATOM 817 N N . LEU A 1 102 ? -6.642 7.345 0.589 1.00 94.56 102 LEU A N 1
ATOM 818 C CA . LEU A 1 102 ? -5.283 7.389 1.136 1.00 94.56 102 LEU A CA 1
ATOM 819 C C . LEU A 1 102 ? -5.186 8.353 2.326 1.00 94.56 102 LEU A C 1
ATOM 821 O O . LEU A 1 102 ? -4.532 8.051 3.320 1.00 94.56 102 LEU A O 1
ATOM 825 N N . ARG A 1 103 ? -5.886 9.492 2.273 1.00 93.44 103 ARG A N 1
ATOM 826 C CA . ARG A 1 103 ? -5.925 10.451 3.390 1.00 93.44 103 ARG A CA 1
ATOM 827 C C . ARG A 1 103 ? -6.457 9.816 4.678 1.00 93.44 103 ARG A C 1
ATOM 829 O O . ARG A 1 103 ? -5.898 10.061 5.740 1.00 93.44 103 ARG A O 1
ATOM 836 N N . THR A 1 104 ? -7.508 9.004 4.574 1.00 93.31 104 THR A N 1
ATOM 837 C CA . THR A 1 104 ? -8.101 8.289 5.713 1.00 93.31 104 THR A CA 1
ATOM 838 C C . THR A 1 104 ? -7.173 7.192 6.229 1.00 93.31 104 THR A C 1
ATOM 840 O O . THR A 1 104 ? -6.989 7.037 7.432 1.00 93.31 104 THR A O 1
ATOM 843 N N . PHE A 1 105 ? -6.530 6.464 5.318 1.00 95.12 105 PHE A N 1
ATOM 844 C CA . PHE A 1 105 ? -5.520 5.474 5.677 1.00 95.12 105 PHE A CA 1
ATOM 845 C C . PHE A 1 105 ? -4.387 6.105 6.504 1.00 95.12 105 PHE A C 1
ATOM 847 O O . PHE A 1 105 ? -4.015 5.605 7.563 1.00 95.12 105 PHE A O 1
ATOM 854 N N . LEU A 1 106 ? -3.871 7.250 6.050 1.00 93.25 106 LEU A N 1
ATOM 855 C CA . LEU A 1 106 ? -2.811 7.983 6.740 1.00 93.25 106 LEU A CA 1
ATOM 856 C C . LEU A 1 106 ? -3.272 8.611 8.058 1.00 93.25 106 LEU A C 1
ATOM 858 O O . LEU A 1 106 ? -2.451 8.743 8.962 1.00 93.25 106 LEU A O 1
ATOM 862 N N . SER A 1 107 ? -4.544 9.006 8.184 1.00 91.88 107 SER A N 1
ATOM 863 C CA . SER A 1 107 ? -5.052 9.506 9.462 1.00 91.88 107 SER A CA 1
ATOM 864 C C . SER A 1 107 ? -5.066 8.407 10.516 1.00 91.88 107 SER A C 1
ATOM 866 O O . SER A 1 107 ? -4.574 8.658 11.605 1.00 91.88 107 SER A O 1
ATOM 868 N N . TYR A 1 108 ? -5.516 7.190 10.185 1.00 91.31 108 TYR A N 1
ATOM 869 C CA . TYR A 1 108 ? -5.499 6.065 11.133 1.00 91.31 108 TYR A CA 1
ATOM 870 C C . TYR A 1 108 ? -4.096 5.690 11.589 1.00 91.31 108 TYR A C 1
ATOM 872 O O . TYR A 1 108 ? -3.882 5.379 12.750 1.00 91.31 108 TYR A O 1
ATOM 880 N N . LEU A 1 109 ? -3.123 5.782 10.688 1.00 88.31 109 LEU A N 1
ATOM 881 C CA . LEU A 1 109 ? -1.727 5.501 10.999 1.00 88.31 109 LEU A CA 1
ATOM 882 C C . LEU A 1 109 ? -1.098 6.524 11.963 1.00 88.31 109 LEU A C 1
ATOM 884 O O . LEU A 1 109 ? -0.110 6.217 12.619 1.00 88.31 109 LEU A O 1
ATOM 888 N N . ARG A 1 110 ? -1.651 7.741 12.028 1.00 83.00 110 ARG A N 1
ATOM 889 C CA . ARG A 1 110 ? -1.222 8.811 12.943 1.00 83.00 110 ARG A CA 1
ATOM 890 C C . ARG A 1 110 ? -2.056 8.891 14.215 1.00 83.00 110 ARG A C 1
ATOM 892 O O . ARG A 1 110 ? -1.746 9.727 15.057 1.00 83.00 110 ARG A O 1
ATOM 899 N N . MET A 1 111 ? -3.125 8.106 14.333 1.00 67.12 111 MET A N 1
ATOM 900 C CA . MET A 1 111 ? -3.867 8.053 15.583 1.00 67.12 111 MET A CA 1
ATOM 901 C C . MET A 1 111 ? -2.952 7.401 16.614 1.00 67.12 111 MET A C 1
ATOM 903 O O . MET A 1 111 ? -2.521 6.262 16.432 1.00 67.12 111 MET A O 1
ATOM 907 N N . GLU A 1 112 ? -2.627 8.144 17.670 1.00 56.47 112 GLU A N 1
ATOM 908 C CA . GLU A 1 112 ? -2.111 7.529 18.886 1.00 56.47 112 GLU A CA 1
ATOM 909 C C . GLU A 1 112 ? -3.104 6.440 19.308 1.00 56.47 112 GLU A C 1
ATOM 911 O O . GLU A 1 112 ? -4.314 6.603 19.077 1.00 56.47 112 GLU A O 1
ATOM 916 N N . PRO A 1 113 ? -2.628 5.303 19.849 1.00 54.19 113 PRO A N 1
ATOM 917 C CA . PRO A 1 113 ? -3.538 4.347 20.447 1.00 54.19 113 PRO A CA 1
ATOM 918 C C . PRO A 1 113 ? -4.394 5.138 21.430 1.00 54.19 113 PRO A C 1
ATOM 920 O O . PRO A 1 113 ? -3.866 5.756 22.350 1.00 54.19 113 PRO A O 1
ATOM 923 N N . VAL A 1 114 ? -5.704 5.176 21.184 1.00 50.69 114 VAL A N 1
ATOM 924 C CA . VAL A 1 114 ? -6.647 5.628 22.198 1.00 50.69 114 VAL A CA 1
ATOM 925 C C . VAL A 1 114 ? -6.445 4.616 23.309 1.00 50.69 114 VAL A C 1
ATOM 927 O O . VAL A 1 114 ? -6.899 3.477 23.185 1.00 50.69 114 VAL A O 1
ATOM 930 N N . GLU A 1 115 ? -5.661 4.981 24.326 1.00 50.31 115 GLU A N 1
ATOM 931 C CA . GLU A 1 115 ? -5.707 4.284 25.595 1.00 50.31 115 GLU A CA 1
ATOM 932 C C . GLU A 1 115 ? -7.187 4.263 25.932 1.00 50.31 115 GLU A C 1
ATOM 934 O O . GLU A 1 115 ? -7.821 5.308 26.080 1.00 50.31 115 GLU A O 1
ATOM 939 N N . THR A 1 116 ? -7.787 3.077 25.876 1.00 52.56 116 THR A N 1
ATOM 940 C CA . THR A 1 116 ? -9.150 2.909 26.342 1.00 52.56 116 THR A CA 1
ATOM 941 C C . THR A 1 116 ? -9.122 3.414 27.769 1.00 52.56 116 THR A C 1
ATOM 943 O O . THR A 1 116 ? -8.462 2.783 28.597 1.00 52.56 116 THR A O 1
ATOM 946 N N . GLU A 1 117 ? -9.747 4.565 28.031 1.00 55.91 117 GLU A N 1
ATOM 947 C CA . GLU A 1 117 ? -9.898 5.075 29.386 1.00 55.91 117 GLU A CA 1
ATOM 948 C C . GLU A 1 117 ? -10.397 3.900 30.219 1.00 55.91 117 GLU A C 1
ATOM 950 O O . GLU A 1 117 ? -11.454 3.326 29.937 1.00 55.91 117 GLU A O 1
ATOM 955 N N . THR A 1 118 ? -9.584 3.440 31.168 1.00 62.56 118 THR A N 1
ATOM 956 C CA . THR A 1 118 ? -9.969 2.326 32.026 1.00 62.56 118 THR A CA 1
ATOM 957 C C . THR A 1 118 ? -11.028 2.864 32.972 1.00 62.56 118 THR A C 1
ATOM 959 O O . THR A 1 118 ? -10.722 3.322 34.069 1.00 62.56 118 THR A O 1
ATOM 962 N N . VAL A 1 119 ? -12.278 2.885 32.521 1.00 67.69 119 VAL A N 1
ATOM 963 C CA . VAL A 1 119 ? -13.407 3.323 33.332 1.00 67.69 119 VAL A CA 1
ATOM 964 C C . VAL A 1 119 ? -13.820 2.150 34.201 1.00 67.69 119 VAL A C 1
ATOM 966 O O . VAL A 1 119 ? -14.723 1.417 33.827 1.00 67.69 119 VAL A O 1
ATOM 969 N N . GLN A 1 120 ? -13.110 1.958 35.312 1.00 67.81 120 GLN A N 1
ATOM 970 C CA . GLN A 1 120 ? -13.529 1.351 36.586 1.00 67.81 120 GLN A CA 1
ATOM 971 C C . GLN A 1 120 ? -12.459 1.718 37.627 1.00 67.81 120 GLN A C 1
ATOM 973 O O . GLN A 1 120 ? -11.318 1.981 37.234 1.00 67.81 120 GLN A O 1
ATOM 978 N N . PRO A 1 121 ? -12.779 1.780 38.934 1.00 70.44 121 PRO A N 1
ATOM 979 C CA . PRO A 1 121 ? -11.765 2.087 39.935 1.00 70.44 121 PRO A CA 1
ATOM 980 C C . PRO A 1 121 ? -10.621 1.074 39.825 1.00 70.44 121 PRO A C 1
ATOM 982 O O . PRO A 1 121 ? -10.804 -0.115 40.068 1.00 70.44 121 PRO A O 1
ATOM 985 N N . GLN A 1 122 ? -9.434 1.551 39.440 1.00 71.75 122 GLN A N 1
ATOM 986 C CA . GLN A 1 122 ? -8.235 0.712 39.338 1.00 71.75 122 GLN A CA 1
ATOM 987 C C . GLN A 1 122 ? -7.819 0.159 40.707 1.00 71.75 122 GLN A C 1
ATOM 989 O O . GLN A 1 122 ? -7.192 -0.893 40.795 1.00 71.75 122 GLN A O 1
ATOM 994 N N . ASN A 1 123 ? -8.201 0.858 41.780 1.00 78.38 123 ASN A N 1
ATOM 995 C CA . ASN A 1 123 ? -8.061 0.379 43.140 1.00 78.38 123 ASN A CA 1
ATOM 996 C C . ASN A 1 123 ? -9.391 -0.223 43.623 1.00 78.38 123 ASN A C 1
ATOM 998 O O . ASN A 1 123 ? -10.320 0.509 43.966 1.00 78.38 123 ASN A O 1
ATOM 1002 N N . GLY A 1 124 ? -9.464 -1.556 43.680 1.00 75.56 124 GLY A N 1
ATOM 1003 C CA . GLY A 1 124 ? -10.635 -2.277 44.187 1.00 75.56 124 GLY A CA 1
ATOM 1004 C C . GLY A 1 124 ? -10.956 -1.989 45.659 1.00 75.56 124 GLY A C 1
ATOM 1005 O O . GLY A 1 124 ? -12.101 -2.156 46.068 1.00 75.56 124 GLY A O 1
ATOM 1006 N N . GLU A 1 125 ? -9.997 -1.493 46.450 1.00 79.69 125 GLU A N 1
ATOM 1007 C CA . GLU A 1 125 ? -10.224 -1.117 47.853 1.00 79.69 125 GLU A CA 1
ATOM 1008 C C . GLU A 1 125 ? -11.135 0.110 47.996 1.00 79.69 125 GLU A C 1
ATOM 1010 O O . GLU A 1 125 ? -11.835 0.240 48.998 1.00 79.69 125 GLU A O 1
ATOM 1015 N N . LEU A 1 126 ? -11.204 0.974 46.974 1.00 75.31 126 LEU A N 1
ATOM 1016 C CA . LEU A 1 126 ? -12.096 2.140 46.964 1.00 75.31 126 LEU A CA 1
ATOM 1017 C C . LEU A 1 126 ? -13.579 1.756 46.906 1.00 75.31 126 LEU A C 1
ATOM 1019 O O . LEU A 1 126 ? -14.427 2.559 47.281 1.00 75.31 126 LEU A O 1
ATOM 1023 N N . LEU A 1 127 ? -13.902 0.534 46.470 1.00 78.25 127 LEU A N 1
ATOM 1024 C CA . LEU A 1 127 ? -15.267 0.003 46.524 1.00 78.25 127 LEU A CA 1
ATOM 1025 C C . LEU A 1 127 ? -15.676 -0.416 47.946 1.00 78.25 127 LEU A C 1
ATOM 1027 O O . LEU A 1 127 ? -16.862 -0.598 48.203 1.00 78.25 127 LEU A O 1
ATOM 1031 N N . ASN A 1 128 ? -14.709 -0.546 48.862 1.00 83.81 128 ASN A N 1
ATOM 1032 C CA . ASN A 1 128 ? -14.906 -1.041 50.225 1.00 83.81 128 ASN A CA 1
ATOM 1033 C C . ASN A 1 128 ? -14.750 0.050 51.298 1.00 83.81 128 ASN A C 1
ATOM 1035 O O . ASN A 1 128 ? -14.677 -0.271 52.486 1.00 83.81 128 ASN A O 1
ATOM 1039 N N . ILE A 1 129 ? -14.680 1.332 50.922 1.00 84.75 129 ILE A N 1
ATOM 1040 C CA . ILE A 1 129 ? -14.608 2.407 51.917 1.00 84.75 129 ILE A CA 1
ATOM 1041 C C . ILE A 1 129 ? -15.917 2.469 52.710 1.00 84.75 129 ILE A C 1
ATOM 1043 O O . ILE A 1 129 ? -17.007 2.583 52.151 1.00 84.75 129 ILE A O 1
ATOM 1047 N N . SER A 1 130 ? -15.804 2.387 54.034 1.00 80.50 130 SER A N 1
ATOM 1048 C CA . SER A 1 130 ? -16.921 2.619 54.946 1.00 80.50 130 SER A CA 1
ATOM 1049 C C . SER A 1 130 ? -16.859 4.065 55.428 1.00 80.50 130 SER A C 1
ATOM 1051 O O . SER A 1 130 ? -15.841 4.528 55.942 1.00 80.50 130 SER A O 1
ATOM 1053 N N . TYR A 1 131 ? -17.937 4.808 55.193 1.00 83.25 131 TYR A N 1
ATOM 1054 C CA . TYR A 1 131 ? -18.071 6.183 55.655 1.00 83.25 131 TYR A CA 1
ATOM 1055 C C . TYR A 1 131 ? -18.724 6.184 57.035 1.00 83.25 131 TYR A C 1
ATOM 1057 O O . TYR A 1 131 ? -19.846 5.700 57.188 1.00 83.25 131 TYR A O 1
ATOM 1065 N N . ASN A 1 132 ? -18.033 6.748 58.025 1.00 82.75 132 ASN A N 1
ATOM 1066 C CA . ASN A 1 132 ? -18.644 7.056 59.311 1.00 82.75 132 ASN A CA 1
ATOM 1067 C C . ASN A 1 132 ? -19.318 8.431 59.209 1.00 82.75 132 ASN A C 1
ATOM 1069 O O . ASN A 1 132 ? -18.626 9.411 58.912 1.00 82.75 132 ASN A O 1
ATOM 1073 N N . PRO A 1 133 ? -20.643 8.522 59.422 1.00 80.81 133 PRO A N 1
ATOM 1074 C CA . PRO A 1 133 ? -21.343 9.795 59.392 1.00 80.81 133 PRO A CA 1
ATOM 1075 C C . PRO A 1 133 ? -20.799 10.706 60.489 1.00 80.81 133 PRO A C 1
ATOM 1077 O O . PRO A 1 133 ? -20.658 10.290 61.640 1.00 80.81 133 PRO A O 1
ATOM 1080 N N . ARG A 1 134 ? -20.481 11.944 60.115 1.00 83.25 134 ARG A N 1
ATOM 1081 C CA . ARG A 1 134 ? -20.095 12.983 61.071 1.00 83.25 134 ARG A CA 1
ATOM 1082 C C . ARG A 1 134 ? -21.326 13.488 61.813 1.00 83.25 134 ARG A C 1
ATOM 1084 O O . ARG A 1 134 ? -22.416 13.545 61.239 1.00 83.25 134 ARG A O 1
ATOM 1091 N N . GLY A 1 135 ? -21.133 13.836 63.083 1.00 81.81 135 GLY A N 1
ATOM 1092 C CA . GLY A 1 135 ? -22.137 14.547 63.866 1.00 81.81 135 GLY A CA 1
ATOM 1093 C C . GLY A 1 135 ? -22.430 15.902 63.229 1.00 81.81 135 GLY A C 1
ATOM 1094 O O . GLY A 1 135 ? -21.551 16.511 62.618 1.00 81.81 135 GLY A O 1
ATOM 1095 N N . LEU A 1 136 ? -23.677 16.356 63.335 1.00 78.06 136 LEU A N 1
ATOM 1096 C CA . LEU A 1 136 ? -24.100 17.638 62.767 1.00 78.06 136 LEU A CA 1
ATOM 1097 C C . LEU A 1 136 ? -23.318 18.811 63.389 1.00 78.06 136 LEU A C 1
ATOM 1099 O O . LEU A 1 136 ? -23.149 19.843 62.754 1.00 78.06 136 LEU A O 1
ATOM 1103 N N . GLU A 1 137 ? -22.814 18.609 64.606 1.00 81.56 137 GLU A N 1
ATOM 1104 C CA . GLU A 1 137 ? -22.069 19.572 65.410 1.00 81.56 137 GLU A CA 1
ATOM 1105 C C . GLU A 1 137 ? -20.679 19.910 64.833 1.00 81.56 137 GLU A C 1
ATOM 1107 O O . GLU A 1 137 ? -20.097 20.922 65.207 1.00 81.56 137 GLU A O 1
ATOM 1112 N N . GLU A 1 138 ? -20.138 19.093 63.918 1.00 77.56 138 GLU A N 1
ATOM 1113 C CA . GLU A 1 138 ? -18.844 19.347 63.252 1.00 77.56 138 GLU A CA 1
ATOM 1114 C C . GLU A 1 138 ? -18.930 20.370 62.102 1.00 77.56 138 GLU A C 1
ATOM 1116 O O . GLU A 1 138 ? -17.904 20.716 61.520 1.00 77.56 138 GLU A O 1
ATOM 1121 N N . TYR A 1 139 ? -20.131 20.830 61.735 1.00 70.75 139 TYR A N 1
ATOM 1122 C CA . TYR A 1 139 ? -20.348 21.743 60.603 1.00 70.75 139 TYR A CA 1
ATOM 1123 C C . TYR A 1 139 ? -20.525 23.217 61.010 1.00 70.75 139 TYR A C 1
ATOM 1125 O O . TYR A 1 139 ? -20.734 24.055 60.133 1.00 70.75 139 TYR A O 1
ATOM 1133 N N . ASP A 1 140 ? -20.443 23.521 62.310 1.00 71.94 140 ASP A N 1
ATOM 1134 C CA . ASP A 1 140 ? -20.672 24.859 62.878 1.00 71.94 140 ASP A CA 1
ATOM 1135 C C . ASP A 1 140 ? -19.370 25.658 63.161 1.00 71.94 140 ASP A C 1
ATOM 1137 O O . ASP A 1 140 ? -19.431 26.735 63.760 1.00 71.94 140 ASP A O 1
ATOM 1141 N N . GLU A 1 141 ? -18.202 25.167 62.715 1.00 60.62 141 GLU A N 1
ATOM 1142 C CA . GLU A 1 141 ? -16.932 25.927 62.616 1.00 60.62 141 GLU A CA 1
ATOM 1143 C C . GLU A 1 141 ? -16.686 26.446 61.189 1.00 60.62 141 GLU A C 1
ATOM 1145 O O . GLU A 1 141 ? -16.253 27.617 61.055 1.00 60.62 141 GLU A O 1
#